Protein AF-A0A1E5WFL6-F1 (afdb_monomer_lite)

pLDDT: mean 76.33, std 10.79, range [49.62, 90.25]

Structure (mmCIF, N/CA/C/O backbone):
data_AF-A0A1E5WFL6-F1
#
_entry.id   AF-A0A1E5WFL6-F1
#
loop_
_atom_site.group_PDB
_atom_site.id
_atom_site.type_symbol
_atom_site.label_atom_id
_atom_site.label_alt_id
_atom_site.label_comp_id
_atom_site.label_asym_id
_atom_site.label_entity_id
_atom_site.label_seq_id
_atom_site.pdbx_PDB_ins_code
_atom_site.Cartn_x
_atom_site.Cartn_y
_atom_site.Cartn_z
_atom_site.occupancy
_atom_site.B_iso_or_equiv
_atom_site.auth_seq_id
_atom_site.auth_comp_id
_atom_site.auth_asym_id
_atom_site.auth_atom_id
_atom_site.pdbx_PDB_model_num
ATOM 1 N N . LEU A 1 1 ? -20.228 15.737 19.587 1.00 49.62 1 LEU A N 1
ATOM 2 C CA . LEU A 1 1 ? -18.876 15.593 20.196 1.00 49.62 1 LEU A CA 1
ATOM 3 C C . LEU A 1 1 ? -18.036 14.754 19.227 1.00 49.62 1 LEU A C 1
ATOM 5 O O . LEU A 1 1 ? -18.656 13.950 18.554 1.00 49.62 1 LEU A O 1
ATOM 9 N N . PRO A 1 2 ? -16.721 15.000 19.073 1.00 57.25 2 PRO A N 1
ATOM 10 C CA . PRO A 1 2 ? -15.866 14.977 17.851 1.00 57.25 2 PRO A CA 1
ATOM 11 C C . PRO A 1 2 ? -15.739 13.656 17.057 1.00 57.25 2 PRO A C 1
ATOM 13 O O . PRO A 1 2 ? -14.758 13.415 16.368 1.00 57.25 2 PRO A O 1
ATOM 16 N N . GLU A 1 3 ? -16.718 12.776 17.143 1.00 55.34 3 GLU A N 1
ATOM 17 C CA . GLU A 1 3 ? -16.710 11.436 16.590 1.00 55.34 3 GLU A CA 1
ATOM 18 C C . GLU A 1 3 ? -17.356 11.378 15.197 1.00 55.34 3 GLU A C 1
ATOM 20 O O . GLU A 1 3 ? -16.929 10.579 14.368 1.00 55.34 3 GLU A O 1
ATOM 25 N N . ASP A 1 4 ? -18.322 12.243 14.881 1.00 66.31 4 ASP A N 1
ATOM 26 C CA . ASP A 1 4 ? -18.971 12.277 13.554 1.00 66.31 4 ASP A CA 1
ATOM 27 C C . ASP A 1 4 ? -18.045 12.777 12.434 1.00 66.31 4 ASP A C 1
ATOM 29 O O . ASP A 1 4 ? -18.253 12.468 11.265 1.00 66.31 4 ASP A O 1
ATOM 33 N N . ILE A 1 5 ? -16.959 13.472 12.789 1.00 73.69 5 ILE A N 1
ATOM 34 C CA . ILE A 1 5 ? -15.914 13.896 11.841 1.00 73.69 5 ILE A CA 1
ATOM 35 C C . ILE A 1 5 ? -14.980 12.753 11.421 1.00 73.69 5 ILE A C 1
ATOM 37 O O . ILE A 1 5 ? -14.179 12.932 10.508 1.00 73.69 5 ILE A O 1
ATOM 41 N N . LEU A 1 6 ? -15.054 11.588 12.075 1.00 73.38 6 LEU A N 1
ATOM 42 C CA . LEU A 1 6 ? -14.193 10.446 11.760 1.00 73.38 6 LEU A CA 1
ATOM 43 C C . LEU A 1 6 ? -14.738 9.597 10.615 1.00 73.38 6 LEU A C 1
ATOM 45 O O . LEU A 1 6 ? -13.961 9.113 9.801 1.00 73.38 6 LEU A O 1
ATOM 49 N N . ALA A 1 7 ? -16.058 9.427 10.533 1.00 72.38 7 ALA A N 1
ATOM 50 C CA . ALA A 1 7 ? -16.699 8.581 9.525 1.00 72.38 7 ALA A CA 1
ATOM 51 C C . ALA A 1 7 ? -16.361 8.946 8.058 1.00 72.38 7 ALA A C 1
ATOM 53 O O . ALA A 1 7 ? -16.234 8.025 7.254 1.00 72.38 7 ALA A O 1
ATOM 54 N N . PRO A 1 8 ? -16.162 10.230 7.6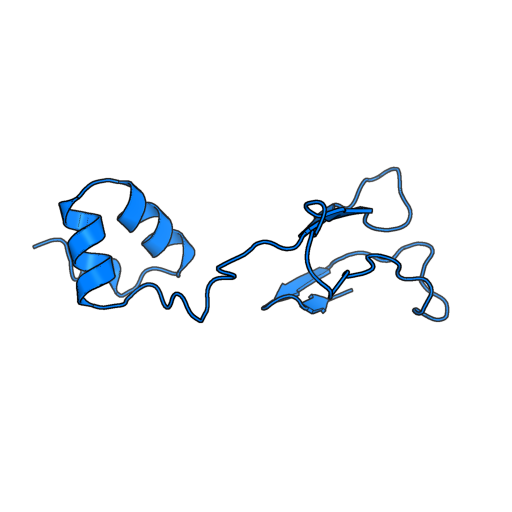88 1.00 81.81 8 PRO A N 1
ATOM 55 C CA . PRO A 1 8 ? -15.779 10.608 6.325 1.00 81.81 8 PRO A CA 1
ATOM 56 C C . PRO A 1 8 ? -14.297 10.382 5.989 1.00 81.81 8 PRO A C 1
ATOM 58 O O . PRO A 1 8 ? -13.902 10.558 4.837 1.00 81.81 8 PRO A O 1
ATOM 61 N N . LEU A 1 9 ? -13.440 10.074 6.968 1.00 79.19 9 LEU A N 1
ATOM 62 C CA . LEU A 1 9 ? -11.999 9.991 6.737 1.00 79.19 9 LEU A CA 1
ATOM 63 C C . LEU A 1 9 ? -11.630 8.729 5.951 1.00 79.19 9 LEU A C 1
ATOM 65 O O . LEU A 1 9 ? -12.085 7.626 6.247 1.00 79.19 9 LEU A O 1
ATOM 69 N N . ALA A 1 10 ? -10.701 8.880 5.004 1.00 81.75 10 ALA A N 1
ATOM 70 C CA . ALA A 1 10 ? -10.049 7.743 4.364 1.00 81.75 10 ALA A CA 1
ATOM 71 C C . ALA A 1 10 ? -9.355 6.844 5.415 1.00 81.75 10 ALA A C 1
ATOM 73 O O . ALA A 1 10 ? -8.937 7.349 6.466 1.00 81.75 10 ALA A O 1
ATOM 74 N N . PRO A 1 11 ? -9.119 5.545 5.132 1.00 81.25 11 PRO A N 1
ATOM 75 C CA . PRO A 1 11 ? -8.504 4.613 6.084 1.00 81.25 11 PRO A CA 1
ATOM 76 C C . PRO A 1 11 ? -7.200 5.128 6.708 1.00 81.25 11 PRO A C 1
ATOM 78 O O . PRO A 1 11 ? -6.964 4.968 7.902 1.00 81.25 11 PRO A O 1
ATOM 81 N N . ARG A 1 12 ? -6.371 5.838 5.934 1.00 80.00 12 ARG A N 1
ATOM 82 C CA . ARG A 1 12 ? -5.154 6.480 6.451 1.00 80.00 12 ARG A CA 1
ATOM 83 C C . ARG A 1 12 ? -5.454 7.552 7.507 1.00 80.00 12 ARG A C 1
ATOM 85 O O . ARG A 1 12 ? -4.778 7.596 8.529 1.00 80.00 12 ARG A O 1
ATOM 92 N N . GLY A 1 13 ? -6.460 8.396 7.283 1.00 83.19 13 GLY A N 1
ATOM 93 C CA . GLY A 1 13 ? -6.880 9.428 8.238 1.00 83.19 13 GLY A CA 1
ATOM 94 C C . GLY A 1 13 ? -7.430 8.826 9.530 1.00 83.19 13 GLY A C 1
ATOM 95 O O . GLY A 1 13 ? -7.084 9.280 10.618 1.00 83.19 13 GLY A O 1
ATOM 96 N N . LEU A 1 14 ? -8.194 7.738 9.421 1.00 85.69 14 LEU A N 1
ATOM 97 C CA . LEU A 1 14 ? -8.665 6.964 10.571 1.00 85.69 14 LEU A CA 1
ATOM 98 C C . LEU A 1 14 ? -7.514 6.317 11.360 1.00 85.69 14 LEU A C 1
ATOM 100 O O . LEU A 1 14 ? -7.542 6.308 12.591 1.00 85.69 14 LEU A O 1
ATOM 104 N N . ALA A 1 15 ? -6.480 5.808 10.679 1.00 82.94 15 ALA A N 1
ATOM 105 C CA . ALA A 1 15 ? -5.283 5.261 11.323 1.00 82.94 15 ALA A CA 1
ATOM 106 C C . ALA A 1 15 ? -4.507 6.334 12.101 1.00 82.94 15 ALA A C 1
ATOM 108 O O . ALA A 1 15 ? -4.096 6.092 13.237 1.00 82.94 15 ALA A O 1
ATOM 109 N N . VAL A 1 16 ? -4.373 7.535 11.528 1.00 83.00 16 VAL A N 1
ATOM 110 C CA . VAL A 1 16 ? -3.770 8.689 12.211 1.00 83.00 16 VAL A CA 1
ATOM 111 C C . VAL A 1 16 ? -4.601 9.078 13.435 1.00 83.00 16 VAL A C 1
ATOM 113 O O . VAL A 1 16 ? -4.058 9.133 14.534 1.00 83.00 16 VAL A O 1
ATOM 116 N N . ALA A 1 17 ? -5.918 9.246 13.286 1.00 85.12 17 ALA A N 1
ATOM 117 C CA . ALA A 1 17 ? -6.856 9.517 14.380 1.00 85.12 17 ALA A CA 1
ATOM 118 C C . ALA A 1 17 ? -6.729 8.508 15.541 1.00 85.12 17 ALA A C 1
ATOM 120 O O . ALA A 1 17 ? -6.629 8.899 16.706 1.00 85.12 17 ALA A O 1
ATOM 121 N N . ARG A 1 18 ? -6.650 7.207 15.230 1.00 86.62 18 ARG A N 1
ATOM 122 C CA . ARG A 1 18 ? -6.477 6.118 16.210 1.00 86.62 18 ARG A CA 1
ATOM 123 C C . ARG A 1 18 ? -5.149 6.191 16.986 1.00 86.62 18 ARG A C 1
ATOM 125 O O . ARG A 1 18 ? -5.038 5.639 18.089 1.00 86.62 18 ARG A O 1
ATOM 132 N N . ALA A 1 19 ? -4.132 6.845 16.430 1.00 86.25 19 ALA A N 1
ATOM 133 C CA . ALA A 1 19 ? -2.821 7.003 17.054 1.00 86.25 19 ALA A CA 1
ATOM 134 C C . ALA A 1 19 ? -2.731 8.220 17.997 1.00 86.25 19 ALA A C 1
ATOM 136 O O . ALA A 1 19 ? -1.883 8.204 18.885 1.00 86.25 19 ALA A O 1
ATOM 137 N N . VAL A 1 20 ? -3.613 9.222 17.863 1.00 90.25 20 VAL A N 1
ATOM 138 C CA . VAL A 1 20 ? -3.527 10.501 18.600 1.00 90.25 20 VAL A CA 1
ATOM 139 C C . VAL A 1 20 ? -3.726 10.332 20.108 1.00 90.25 20 VAL A C 1
ATOM 141 O O . VAL A 1 20 ? -2.866 10.714 20.897 1.00 90.25 20 VAL A O 1
ATOM 144 N N . CYS A 1 21 ? -4.868 9.787 20.539 1.00 90.06 21 CYS A N 1
ATOM 145 C CA . CYS A 1 21 ? -5.165 9.612 21.963 1.00 90.06 21 CYS A CA 1
ATOM 146 C C . CYS A 1 21 ? -6.142 8.455 22.223 1.00 90.06 21 CYS A C 1
ATOM 148 O O . CYS A 1 21 ? -6.736 7.894 21.299 1.00 90.06 21 CYS A O 1
ATOM 150 N N . ARG A 1 22 ? -6.320 8.087 23.503 1.00 90.25 22 ARG A N 1
ATOM 151 C CA . ARG A 1 22 ? -7.189 6.962 23.898 1.00 90.25 22 ARG A CA 1
ATOM 152 C C . ARG A 1 22 ? -8.647 7.171 23.494 1.00 90.25 22 ARG A C 1
ATOM 154 O O . ARG A 1 22 ? -9.267 6.221 23.034 1.00 90.25 22 ARG A O 1
ATOM 161 N N . SER A 1 23 ? -9.170 8.389 23.627 1.00 89.31 23 SER A N 1
ATOM 162 C CA . SER A 1 23 ? -10.566 8.693 23.289 1.00 89.31 23 SER A CA 1
ATOM 163 C C . SER A 1 23 ? -10.834 8.506 21.794 1.00 89.31 23 SER A C 1
ATOM 165 O O . SER A 1 23 ? -11.797 7.852 21.413 1.00 89.31 23 SER A O 1
ATOM 167 N N . TRP A 1 24 ? -9.927 8.988 20.939 1.00 87.44 24 TRP A N 1
ATOM 168 C CA . TRP A 1 24 ? -10.042 8.828 19.487 1.00 87.44 24 TRP A CA 1
ATOM 169 C C . TRP A 1 24 ? -9.865 7.372 19.054 1.00 87.44 24 TRP A C 1
ATOM 171 O O . TRP A 1 24 ? -10.609 6.882 18.207 1.00 87.44 24 TRP A O 1
ATOM 181 N N . ARG A 1 25 ? -8.938 6.641 19.684 1.00 88.06 25 ARG A N 1
ATOM 182 C CA . ARG A 1 25 ? -8.804 5.193 19.485 1.00 88.06 25 ARG A CA 1
ATOM 183 C C . ARG A 1 25 ? -10.096 4.449 19.807 1.00 88.06 25 ARG A C 1
ATOM 185 O O . ARG A 1 25 ? -10.532 3.643 18.994 1.00 88.06 25 ARG A O 1
ATOM 192 N N . ALA A 1 26 ? -10.714 4.746 20.949 1.00 90.19 26 ALA A N 1
ATOM 193 C CA . ALA A 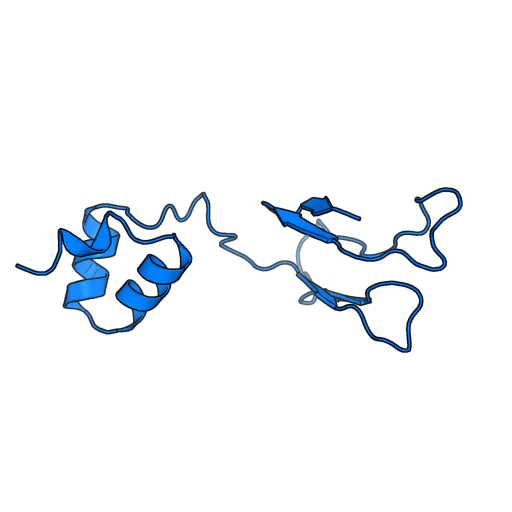1 26 ? -11.969 4.122 21.356 1.00 90.19 26 ALA A CA 1
ATOM 194 C C . ALA A 1 26 ? -13.101 4.400 20.353 1.00 90.19 26 ALA A C 1
ATOM 196 O O . ALA A 1 26 ? -13.824 3.474 20.002 1.00 90.19 26 ALA A O 1
ATOM 197 N N . ALA A 1 27 ? -13.207 5.629 19.837 1.00 89.44 27 ALA A N 1
ATOM 198 C CA . ALA A 1 27 ? -14.214 6.007 18.841 1.00 89.44 27 ALA A CA 1
ATOM 199 C C . ALA A 1 27 ? -14.033 5.304 17.480 1.00 89.44 27 ALA A C 1
ATOM 201 O O . ALA A 1 27 ? -15.014 4.969 16.809 1.00 89.44 27 ALA A O 1
ATOM 202 N N . VAL A 1 28 ? -12.782 5.084 17.057 1.00 86.69 28 VAL A N 1
ATOM 203 C CA . VAL A 1 28 ? -12.454 4.332 15.831 1.00 86.69 28 VAL A CA 1
ATOM 204 C C . VAL A 1 28 ? -12.743 2.839 16.010 1.00 86.69 28 VAL A C 1
ATOM 206 O O . VAL A 1 28 ? -13.309 2.213 15.110 1.00 86.69 28 VAL A O 1
ATOM 209 N N . ASP A 1 29 ? -12.387 2.278 17.167 1.00 86.38 29 ASP A N 1
ATOM 210 C CA . ASP A 1 29 ? -12.484 0.843 17.452 1.00 86.38 29 ASP A CA 1
ATOM 211 C C . ASP A 1 29 ? -13.925 0.395 17.725 1.00 86.38 29 ASP A C 1
ATOM 213 O O . ASP A 1 29 ? -14.354 -0.632 17.194 1.00 86.38 29 ASP A O 1
ATOM 217 N N . SER A 1 30 ? -14.700 1.179 18.483 1.00 87.88 30 SER A N 1
ATOM 218 C CA . SER A 1 30 ? -16.100 0.874 18.822 1.00 87.88 30 SER A CA 1
ATOM 219 C C . SER A 1 30 ? -16.987 0.761 17.584 1.00 87.88 30 SER A C 1
ATOM 221 O O . SER A 1 30 ? -17.870 -0.093 17.517 1.00 87.88 30 SER A O 1
ATOM 223 N N . ARG A 1 31 ? -16.712 1.589 16.574 1.00 83.56 31 ARG A N 1
ATOM 224 C CA . ARG A 1 31 ? -17.457 1.638 15.312 1.00 83.56 31 ARG A CA 1
ATOM 225 C C . ARG A 1 31 ? -16.787 0.864 14.182 1.00 83.56 31 ARG A C 1
ATOM 227 O O . ARG A 1 31 ? -17.278 0.904 13.058 1.00 83.56 31 ARG A O 1
ATOM 234 N N . ARG A 1 32 ? -15.685 0.157 14.469 1.00 82.00 32 ARG A N 1
ATOM 235 C CA . ARG A 1 32 ? -14.911 -0.629 13.490 1.00 82.00 32 ARG A CA 1
ATOM 236 C C . ARG A 1 32 ? -14.607 0.166 12.211 1.00 82.00 32 ARG A C 1
ATOM 238 O O . ARG A 1 32 ? -14.636 -0.385 11.113 1.00 82.00 32 ARG A O 1
ATOM 245 N N . LEU A 1 33 ? -14.327 1.468 12.358 1.00 83.31 33 LEU A N 1
ATOM 246 C CA . LEU A 1 33 ? -14.132 2.380 11.220 1.00 83.31 33 LEU A CA 1
ATOM 247 C C . LEU A 1 33 ? -12.881 2.002 10.420 1.00 83.31 33 LEU A C 1
ATOM 249 O O . LEU A 1 33 ? -12.844 2.131 9.201 1.00 83.31 33 LEU A O 1
ATOM 253 N N . LEU A 1 34 ? -11.866 1.478 11.109 1.00 77.88 34 LEU A N 1
ATOM 254 C CA . LEU A 1 34 ? -10.773 0.761 10.473 1.00 77.88 34 LEU A CA 1
ATOM 255 C C . LEU A 1 34 ? -11.138 -0.710 10.369 1.00 77.88 34 LEU A C 1
ATOM 257 O O . LEU A 1 34 ? -11.034 -1.465 11.338 1.00 77.88 34 LEU A O 1
ATOM 261 N N . ARG A 1 35 ? -11.511 -1.113 9.161 1.00 70.94 35 ARG A N 1
ATOM 262 C CA . ARG A 1 35 ? -11.545 -2.516 8.780 1.00 70.94 35 ARG A CA 1
ATOM 263 C C . ARG A 1 35 ? -10.129 -3.074 8.779 1.00 70.94 35 ARG A C 1
ATOM 265 O O . ARG A 1 35 ? -9.360 -2.867 7.846 1.00 70.94 35 ARG A O 1
ATOM 272 N N . ALA A 1 36 ? -9.785 -3.751 9.869 1.00 60.19 36 ALA A N 1
ATOM 273 C CA . ALA A 1 36 ? -8.551 -4.516 10.012 1.00 60.19 36 ALA A CA 1
ATOM 274 C C . ALA A 1 36 ? -8.385 -5.551 8.884 1.00 60.19 36 ALA A C 1
ATOM 276 O O . ALA A 1 36 ? -7.267 -5.865 8.517 1.00 60.19 36 ALA A O 1
ATOM 277 N N . ASP A 1 37 ? -9.485 -6.027 8.304 1.00 57.00 37 ASP A N 1
ATOM 278 C CA . ASP A 1 37 ? -9.547 -6.890 7.121 1.00 57.00 37 ASP A CA 1
ATOM 279 C C . ASP A 1 37 ? -9.155 -6.193 5.806 1.00 57.00 37 ASP A C 1
ATOM 281 O O . ASP A 1 37 ? -8.767 -6.869 4.858 1.00 57.00 37 ASP A O 1
ATOM 285 N N . LEU A 1 38 ? -9.234 -4.859 5.738 1.00 57.59 38 LEU A N 1
ATOM 286 C CA . LEU A 1 38 ? -8.876 -4.066 4.551 1.00 57.59 38 LEU A CA 1
ATOM 287 C C . LEU A 1 38 ? -7.505 -3.392 4.660 1.00 57.59 38 LEU A C 1
ATOM 289 O O . LEU A 1 38 ? -6.974 -2.895 3.669 1.00 57.59 38 LEU A O 1
ATOM 293 N N . LEU A 1 39 ? -6.930 -3.348 5.859 1.00 59.50 39 LEU A N 1
ATOM 294 C CA . LEU A 1 39 ? -5.537 -2.973 6.037 1.00 59.50 39 LEU A CA 1
ATOM 295 C C . LEU A 1 39 ? -4.685 -4.238 5.919 1.00 59.50 39 LEU A C 1
ATOM 297 O O . LEU A 1 39 ? -5.042 -5.257 6.508 1.00 59.50 39 LEU A O 1
ATOM 301 N N . PRO A 1 40 ? -3.535 -4.207 5.230 1.00 57.19 40 PRO A N 1
ATOM 302 C CA . PRO A 1 40 ? -2.583 -5.298 5.344 1.00 57.19 40 PRO A CA 1
ATOM 303 C C . PRO A 1 40 ? -2.090 -5.354 6.800 1.00 57.19 40 PRO A C 1
ATOM 305 O O . PRO A 1 40 ? -1.208 -4.600 7.202 1.00 57.19 40 PRO A O 1
ATOM 308 N N . LEU A 1 41 ? -2.688 -6.240 7.609 1.00 60.25 41 LEU A N 1
ATOM 309 C CA . LEU A 1 41 ? -2.317 -6.495 9.011 1.00 60.25 41 LEU A CA 1
ATOM 310 C C . LEU A 1 41 ? -0.850 -6.912 9.155 1.00 60.25 41 LEU A C 1
ATOM 312 O O . LEU A 1 41 ? -0.251 -6.763 10.218 1.00 60.25 41 LEU A O 1
ATOM 316 N N . SER A 1 42 ? -0.267 -7.403 8.064 1.00 65.12 42 SER A N 1
ATOM 317 C CA . SER A 1 42 ? 1.153 -7.662 7.916 1.00 65.12 42 SER A CA 1
ATOM 318 C C . SER A 1 42 ? 1.653 -7.069 6.603 1.00 65.12 42 SER A C 1
ATOM 320 O O . SER A 1 42 ? 1.151 -7.415 5.534 1.00 65.12 42 SER A O 1
ATOM 322 N N . LEU A 1 43 ? 2.683 -6.230 6.678 1.00 70.62 43 LEU A N 1
ATOM 323 C CA . LEU A 1 43 ? 3.462 -5.830 5.514 1.00 70.62 43 LEU A CA 1
ATOM 324 C C . LEU A 1 43 ? 4.482 -6.935 5.215 1.00 70.62 43 LEU A C 1
ATOM 326 O O . LEU A 1 43 ? 5.456 -7.104 5.949 1.00 70.62 43 LEU A O 1
ATOM 330 N N . THR A 1 44 ? 4.241 -7.714 4.165 1.00 75.88 44 THR A N 1
ATOM 331 C CA . THR A 1 44 ? 5.137 -8.797 3.728 1.00 75.88 44 THR A CA 1
ATOM 332 C C . THR A 1 44 ? 6.355 -8.276 2.969 1.00 75.88 44 THR A C 1
ATOM 334 O O . THR A 1 44 ? 7.422 -8.884 3.050 1.00 75.88 44 THR A O 1
ATOM 337 N N . GLY A 1 45 ? 6.236 -7.122 2.312 1.00 82.88 45 GLY A N 1
ATOM 338 C CA . GLY A 1 45 ? 7.350 -6.435 1.672 1.00 82.88 45 GLY A CA 1
ATOM 339 C C . GLY A 1 45 ? 6.937 -5.143 0.973 1.00 82.88 45 GLY A C 1
ATOM 340 O O . GLY A 1 45 ? 5.762 -4.778 0.964 1.00 82.88 45 GLY A O 1
ATOM 341 N N . ILE A 1 46 ? 7.926 -4.453 0.417 1.00 86.62 46 IL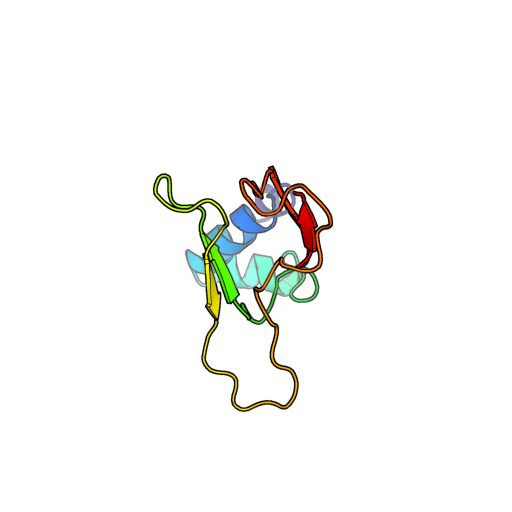E A N 1
ATOM 342 C CA . ILE A 1 46 ? 7.806 -3.185 -0.304 1.00 86.62 46 ILE A CA 1
ATOM 343 C C . ILE A 1 46 ? 8.612 -3.250 -1.600 1.00 86.62 46 ILE A C 1
ATOM 345 O O . ILE A 1 46 ? 9.661 -3.890 -1.645 1.00 86.62 46 ILE A O 1
ATOM 349 N N . PHE A 1 47 ? 8.130 -2.566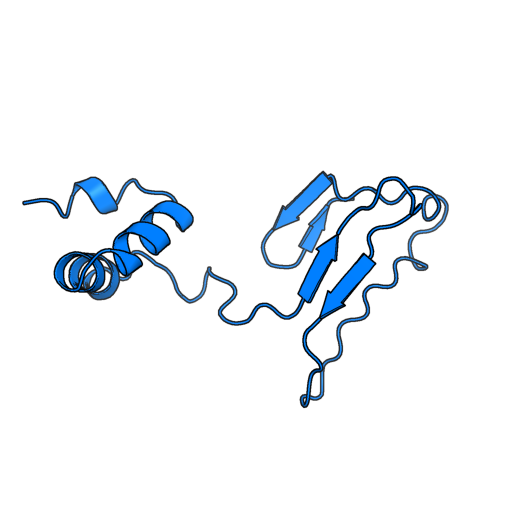 -2.634 1.00 88.19 47 PHE A N 1
ATOM 350 C CA . PHE A 1 47 ? 8.858 -2.340 -3.880 1.00 88.19 47 PHE A CA 1
ATOM 351 C C . PHE A 1 47 ? 9.340 -0.892 -3.914 1.00 88.19 47 PHE A C 1
ATOM 353 O O . PHE A 1 47 ? 8.564 0.017 -3.614 1.00 88.19 47 PHE A O 1
ATOM 360 N N . ILE A 1 48 ? 10.610 -0.685 -4.250 1.00 85.94 48 ILE A N 1
ATOM 361 C CA . ILE A 1 48 ? 11.217 0.643 -4.367 1.00 85.94 48 ILE A CA 1
ATOM 362 C C . ILE A 1 48 ? 11.835 0.772 -5.754 1.00 85.94 48 ILE A C 1
ATOM 364 O O . ILE A 1 48 ? 12.719 -0.004 -6.110 1.00 85.94 48 ILE A O 1
ATOM 368 N N . SER A 1 49 ? 11.387 1.766 -6.514 1.00 84.69 49 SER A N 1
ATOM 369 C CA . SER A 1 49 ? 12.016 2.150 -7.777 1.00 84.69 49 SER A CA 1
ATOM 370 C C . SER A 1 49 ? 13.199 3.070 -7.494 1.00 84.69 49 SER A C 1
ATOM 372 O O . SER A 1 49 ? 13.050 4.063 -6.782 1.00 84.69 49 SER A O 1
ATOM 374 N N . PHE A 1 50 ? 14.365 2.738 -8.041 1.00 82.06 50 PHE A N 1
ATOM 375 C CA . PHE A 1 50 ? 15.551 3.589 -7.996 1.00 82.06 50 PHE A CA 1
ATOM 376 C C . PHE A 1 50 ? 15.858 4.079 -9.405 1.00 82.06 50 PHE A C 1
ATOM 378 O O . PHE A 1 50 ? 15.818 3.285 -10.335 1.00 82.06 50 PHE A O 1
ATOM 385 N N . ASP A 1 51 ? 16.256 5.342 -9.550 1.00 78.12 51 ASP A N 1
ATOM 386 C CA . ASP A 1 51 ? 16.612 5.920 -10.857 1.00 78.12 51 ASP A CA 1
ATOM 387 C C . ASP A 1 51 ? 17.795 5.203 -11.531 1.00 78.12 51 ASP A C 1
ATOM 389 O O . ASP A 1 51 ? 17.996 5.304 -12.736 1.00 78.12 51 ASP A O 1
ATOM 393 N N . THR A 1 52 ? 18.598 4.479 -10.747 1.00 79.50 52 THR A N 1
ATOM 394 C CA . THR A 1 52 ? 19.761 3.714 -11.214 1.00 79.50 52 THR A CA 1
ATOM 395 C C . THR A 1 52 ? 19.449 2.253 -11.529 1.00 79.50 52 THR A C 1
ATOM 397 O O . THR A 1 52 ? 20.368 1.516 -11.879 1.00 79.50 52 THR A O 1
ATOM 400 N N . HIS A 1 53 ? 18.204 1.807 -11.338 1.00 73.19 53 HIS A N 1
ATOM 401 C CA . HIS A 1 53 ? 17.791 0.430 -11.586 1.00 73.19 53 HIS A CA 1
ATOM 402 C C . HIS A 1 53 ? 16.624 0.371 -12.570 1.00 73.19 53 HIS A C 1
ATOM 404 O O . HIS A 1 53 ? 15.574 0.968 -12.366 1.00 73.19 53 HIS A O 1
ATOM 410 N N . ASP A 1 54 ? 16.796 -0.486 -13.567 1.00 75.00 54 ASP A N 1
ATOM 411 C CA . ASP A 1 54 ? 15.836 -0.825 -14.621 1.00 75.00 54 ASP A CA 1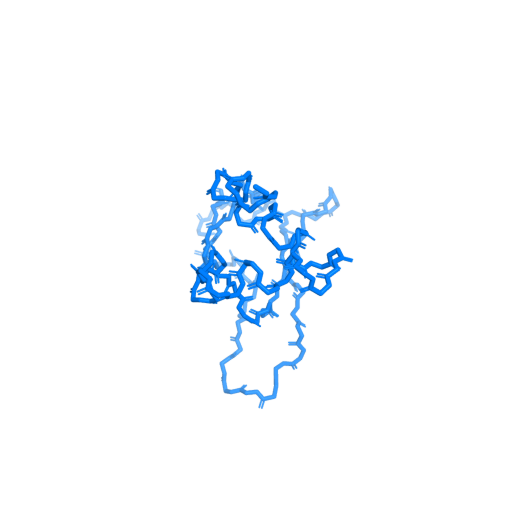
ATOM 412 C C . ASP A 1 54 ? 14.537 -1.479 -14.103 1.00 75.00 54 ASP A C 1
ATOM 414 O O . ASP A 1 54 ? 13.525 -1.572 -14.799 1.00 75.00 54 ASP A O 1
ATOM 418 N N . SER A 1 55 ? 14.537 -1.943 -12.849 1.00 77.38 55 SER A N 1
ATOM 419 C CA . SER A 1 55 ? 13.372 -2.543 -12.199 1.00 77.38 55 SER A CA 1
ATOM 420 C C . SER A 1 55 ? 13.324 -2.234 -10.697 1.00 77.38 55 SER A C 1
ATOM 422 O O . SER A 1 55 ? 14.366 -2.027 -10.064 1.00 77.38 55 SER A O 1
ATOM 424 N N . PRO A 1 56 ? 12.123 -2.204 -10.092 1.00 82.81 56 PRO A N 1
ATOM 425 C CA . PRO A 1 56 ? 11.946 -1.949 -8.676 1.00 82.81 56 PRO A CA 1
ATOM 426 C C . PRO A 1 56 ? 12.549 -3.074 -7.842 1.00 82.81 56 PRO A C 1
ATOM 428 O O . PRO A 1 56 ? 12.356 -4.264 -8.099 1.00 82.81 56 PRO A O 1
ATOM 431 N N . VAL A 1 57 ? 13.225 -2.686 -6.770 1.00 86.25 57 VAL A N 1
ATOM 432 C CA . VAL A 1 57 ? 13.823 -3.615 -5.820 1.00 86.25 57 VAL A CA 1
ATOM 433 C C . VAL A 1 57 ? 12.788 -3.992 -4.768 1.00 86.25 57 VAL A C 1
ATOM 435 O O . VAL A 1 57 ? 12.180 -3.129 -4.131 1.00 86.25 57 VAL A O 1
ATOM 438 N N . TYR A 1 58 ? 12.608 -5.296 -4.564 1.00 87.31 58 TYR A N 1
ATOM 439 C CA . TYR A 1 58 ? 11.723 -5.833 -3.539 1.00 87.31 58 TYR A CA 1
ATOM 440 C C . TYR A 1 58 ? 12.465 -6.072 -2.220 1.00 87.31 58 TYR A C 1
ATOM 442 O O . TYR A 1 58 ? 13.391 -6.882 -2.152 1.00 87.31 58 TYR A O 1
ATOM 450 N N . PHE A 1 59 ? 12.007 -5.419 -1.154 1.00 85.56 59 PHE A N 1
ATOM 451 C CA . PHE A 1 59 ? 12.474 -5.633 0.212 1.00 85.56 59 PHE A CA 1
ATOM 452 C C . PHE A 1 59 ? 11.379 -6.304 1.030 1.00 85.56 59 PHE A C 1
ATOM 454 O O . PHE A 1 59 ? 10.263 -5.803 1.125 1.00 85.56 59 PHE A O 1
ATOM 461 N N . SER A 1 60 ? 11.702 -7.413 1.682 1.00 83.69 60 SER A N 1
ATOM 462 C CA . SER A 1 60 ? 10.763 -8.140 2.536 1.00 83.69 60 SER A CA 1
ATOM 463 C C . SER A 1 60 ? 11.387 -8.467 3.876 1.00 83.69 60 SER A C 1
ATOM 465 O O . SER A 1 60 ? 12.588 -8.731 3.962 1.00 83.69 60 SER A O 1
ATOM 467 N N . ARG A 1 61 ? 10.558 -8.541 4.919 1.00 77.06 61 ARG A N 1
ATOM 468 C CA . ARG A 1 61 ? 10.995 -9.120 6.190 1.00 77.06 61 ARG A CA 1
ATOM 469 C C . ARG A 1 61 ? 11.363 -10.594 5.951 1.00 77.06 61 ARG A C 1
ATOM 471 O O . ARG A 1 61 ? 10.599 -11.278 5.268 1.00 77.06 61 ARG A O 1
ATOM 478 N N . PRO A 1 62 ? 12.485 -11.104 6.495 1.00 68.69 62 PRO A N 1
ATOM 479 C CA . PRO A 1 62 ? 12.810 -12.524 6.413 1.00 68.69 62 PRO A CA 1
ATOM 480 C C . PRO A 1 62 ? 11.642 -13.336 6.981 1.00 68.69 62 PRO A C 1
ATOM 482 O O . PRO A 1 62 ? 11.338 -13.244 8.172 1.00 68.69 62 PRO A O 1
ATOM 485 N N . LEU A 1 63 ? 10.928 -14.058 6.118 1.00 64.12 63 LEU A N 1
ATOM 486 C CA . LEU A 1 63 ? 9.805 -14.886 6.536 1.00 64.12 63 LEU A CA 1
ATOM 487 C C . LEU A 1 63 ? 10.335 -16.182 7.153 1.00 64.12 63 LEU A C 1
ATOM 489 O O . LEU A 1 63 ? 11.100 -16.904 6.523 1.00 64.12 63 LEU A O 1
ATOM 493 N N . THR A 1 64 ? 9.876 -16.496 8.364 1.00 56.72 64 THR A N 1
ATOM 494 C CA . THR A 1 64 ? 10.008 -17.817 9.007 1.00 56.72 64 THR A CA 1
ATOM 495 C C . THR A 1 64 ? 8.869 -18.778 8.631 1.00 56.72 64 THR A C 1
ATOM 497 O O . THR A 1 64 ? 8.834 -19.902 9.119 1.00 56.72 64 THR A O 1
ATOM 500 N N . GLY A 1 65 ? 7.926 -18.343 7.785 1.00 62.38 65 GLY A N 1
ATOM 501 C CA . GLY A 1 65 ? 6.767 -19.123 7.335 1.00 62.38 65 GLY A CA 1
ATOM 502 C C . GLY A 1 65 ? 6.918 -19.707 5.919 1.00 62.38 65 GLY A C 1
ATOM 503 O O . GLY A 1 65 ? 7.834 -19.327 5.192 1.00 62.38 65 GLY A O 1
ATOM 504 N N . PRO A 1 66 ? 6.003 -20.605 5.501 1.00 57.69 66 PRO A N 1
ATOM 505 C CA . PRO A 1 66 ? 6.146 -21.410 4.282 1.00 57.69 66 PRO A CA 1
ATOM 506 C C . PRO A 1 66 ? 6.011 -20.623 2.968 1.00 57.69 66 PRO A C 1
ATOM 508 O O . PRO A 1 66 ? 6.489 -21.082 1.932 1.00 57.69 66 PRO A O 1
ATOM 511 N N . THR A 1 67 ? 5.387 -19.441 2.980 1.00 64.94 67 THR A N 1
ATOM 512 C CA . THR A 1 67 ? 5.081 -18.692 1.751 1.00 64.94 67 THR A CA 1
ATOM 513 C C . THR A 1 67 ? 6.069 -17.549 1.541 1.00 64.94 67 THR A C 1
ATOM 515 O O . THR A 1 67 ? 5.931 -16.472 2.119 1.00 64.94 67 THR A O 1
ATOM 518 N N . ARG A 1 68 ? 7.078 -17.767 0.694 1.00 70.94 68 ARG A N 1
ATOM 519 C CA . ARG A 1 68 ? 8.037 -16.728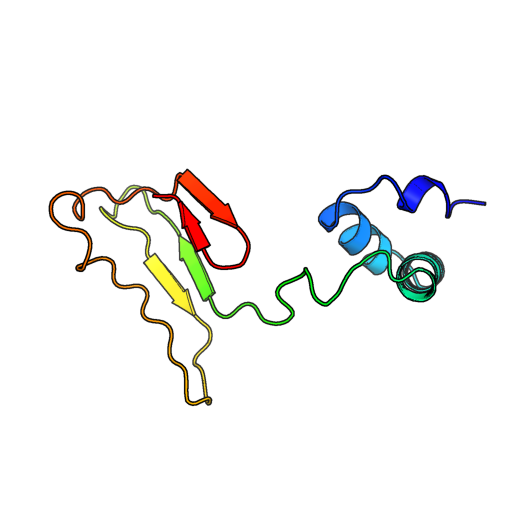 0.299 1.00 70.94 68 ARG A CA 1
ATOM 520 C C . ARG A 1 68 ? 7.555 -16.036 -0.975 1.00 70.94 68 ARG A C 1
ATOM 522 O O . ARG A 1 68 ? 7.450 -16.669 -2.020 1.00 70.94 68 ARG A O 1
ATOM 529 N N . VAL A 1 69 ? 7.286 -14.736 -0.893 1.00 76.94 69 VAL A N 1
ATOM 530 C CA . VAL A 1 69 ? 6.988 -13.912 -2.074 1.00 76.94 69 VAL A CA 1
ATOM 531 C C . VAL A 1 69 ? 8.304 -13.593 -2.784 1.00 76.94 69 VAL A C 1
ATOM 533 O O . VAL A 1 69 ? 9.233 -13.076 -2.161 1.00 76.94 69 VAL A O 1
ATOM 536 N N . SER A 1 70 ? 8.398 -13.928 -4.071 1.00 80.19 70 SER A N 1
ATOM 537 C CA . SER A 1 70 ? 9.509 -13.516 -4.932 1.00 80.19 70 SER A CA 1
ATOM 538 C C . SER A 1 70 ? 9.189 -12.161 -5.551 1.00 80.19 70 SER A C 1
ATOM 540 O O . SER A 1 70 ? 8.122 -11.995 -6.132 1.00 80.19 70 SER A O 1
ATOM 542 N N . GLY A 1 71 ? 10.117 -11.211 -5.453 1.00 80.19 71 GLY A N 1
ATOM 543 C CA . GLY A 1 71 ? 10.014 -9.911 -6.121 1.00 80.19 71 GLY A CA 1
ATOM 544 C C . GLY A 1 71 ? 10.575 -9.885 -7.544 1.00 80.19 71 GLY A C 1
ATOM 545 O O . GLY A 1 71 ? 10.736 -8.808 -8.101 1.00 80.19 71 GLY A O 1
ATOM 546 N N . ARG A 1 72 ? 10.941 -11.041 -8.118 1.00 80.44 72 ARG A N 1
ATOM 547 C CA . ARG A 1 72 ? 11.460 -11.112 -9.494 1.00 80.44 72 ARG A CA 1
ATOM 548 C C . ARG A 1 72 ? 10.346 -10.817 -10.496 1.00 80.44 72 ARG A C 1
ATOM 550 O O . ARG A 1 72 ? 9.239 -11.308 -10.320 1.00 80.44 72 ARG A O 1
ATOM 557 N N . MET A 1 73 ? 10.667 -10.079 -11.556 1.00 78.50 73 MET A N 1
ATOM 558 C CA . MET A 1 73 ? 9.750 -9.704 -12.645 1.00 78.50 73 MET A CA 1
ATOM 559 C C . MET A 1 73 ? 10.210 -10.220 -14.019 1.00 78.50 73 MET A C 1
ATOM 561 O O . MET A 1 73 ? 9.798 -9.727 -15.062 1.00 78.50 73 MET A O 1
ATOM 565 N N . ASP A 1 74 ? 11.020 -11.278 -14.025 1.00 76.19 74 ASP A N 1
ATOM 566 C CA . ASP A 1 74 ? 11.531 -11.961 -15.220 1.00 76.19 74 ASP A CA 1
ATOM 567 C C . ASP A 1 74 ? 10.456 -12.714 -16.025 1.00 76.19 74 ASP A C 1
ATOM 569 O O . ASP A 1 74 ? 10.692 -13.098 -17.168 1.00 76.19 74 ASP A O 1
ATOM 573 N N . TYR A 1 75 ? 9.258 -12.893 -15.461 1.00 76.06 75 TYR A N 1
ATOM 574 C CA . TYR A 1 75 ? 8.094 -13.433 -16.170 1.00 76.06 75 TYR A CA 1
ATOM 575 C C . TYR A 1 75 ? 7.439 -12.426 -17.131 1.00 76.06 75 TYR A C 1
ATOM 577 O O . TYR A 1 75 ? 6.610 -12.818 -17.957 1.00 76.06 75 TYR A O 1
ATOM 585 N N . LEU A 1 76 ? 7.783 -11.138 -17.047 1.00 75.94 76 LEU A N 1
ATOM 586 C CA . LEU A 1 76 ? 7.282 -10.115 -17.960 1.00 75.94 76 LEU A CA 1
ATOM 587 C C . LEU A 1 76 ? 8.029 -10.223 -19.296 1.00 75.94 76 LEU A C 1
ATOM 589 O O . LEU A 1 76 ? 9.161 -9.761 -19.442 1.00 75.94 76 LEU A O 1
ATOM 593 N N . ARG A 1 77 ? 7.402 -10.864 -20.290 1.00 61.72 77 ARG A N 1
ATOM 594 C CA . ARG A 1 77 ? 7.949 -10.968 -21.651 1.00 61.72 77 ARG A CA 1
ATOM 595 C C . ARG A 1 77 ? 8.090 -9.562 -22.253 1.00 61.72 77 ARG A C 1
ATOM 597 O O . ARG A 1 77 ? 7.084 -8.921 -22.524 1.00 61.72 77 ARG A O 1
ATOM 604 N N . SER A 1 78 ? 9.330 -9.153 -22.531 1.00 55.06 78 SER A N 1
ATOM 605 C CA . SER A 1 78 ? 9.735 -8.010 -23.377 1.00 55.06 78 SER A CA 1
ATOM 606 C C . SER A 1 78 ? 9.903 -6.617 -22.744 1.00 55.06 78 SER A C 1
ATOM 608 O O . SER A 1 78 ? 10.485 -5.772 -23.415 1.00 55.06 78 SER A O 1
ATOM 610 N N . SER A 1 79 ? 9.472 -6.341 -21.510 1.00 55.25 79 SER A N 1
ATOM 611 C CA . SER A 1 79 ? 9.567 -4.983 -20.914 1.00 55.25 79 SER A CA 1
ATOM 612 C C . SER A 1 79 ? 10.339 -4.915 -19.591 1.00 55.25 79 SER A C 1
ATOM 614 O O . SER A 1 79 ? 10.313 -3.896 -18.905 1.00 55.25 79 SER A O 1
ATOM 616 N N . ALA A 1 80 ? 11.023 -5.998 -19.212 1.00 53.94 80 ALA A N 1
ATOM 617 C CA . ALA A 1 80 ? 11.707 -6.118 -17.923 1.00 53.94 80 ALA A CA 1
ATOM 618 C C . ALA A 1 80 ? 12.895 -5.152 -17.736 1.00 53.94 80 ALA A C 1
ATOM 620 O O . ALA A 1 80 ? 13.360 -4.998 -16.612 1.00 53.94 80 ALA A O 1
ATOM 621 N N . GLU A 1 81 ? 13.359 -4.489 -18.800 1.00 56.62 81 GLU A N 1
ATOM 622 C CA . GLU A 1 81 ? 14.397 -3.452 -18.713 1.00 56.62 81 GLU A CA 1
ATOM 623 C C . GLU A 1 81 ? 13.868 -2.122 -18.150 1.00 56.62 81 GLU A C 1
ATOM 625 O O . GLU A 1 81 ? 14.658 -1.252 -17.823 1.00 56.62 81 GLU A O 1
ATOM 630 N N . THR A 1 82 ? 12.548 -1.924 -18.030 1.00 66.00 82 THR A N 1
ATOM 631 C CA . THR A 1 82 ? 11.972 -0.680 -17.478 1.00 66.00 82 THR A CA 1
ATOM 632 C C . THR A 1 82 ? 10.629 -0.924 -16.789 1.00 66.00 82 THR A C 1
ATOM 634 O O . THR A 1 82 ? 9.641 -0.229 -17.031 1.00 66.00 82 THR A O 1
ATOM 637 N N . ALA A 1 83 ? 10.535 -1.944 -15.935 1.00 73.06 83 ALA A N 1
ATOM 638 C CA . ALA A 1 83 ? 9.282 -2.198 -15.228 1.00 73.06 83 ALA A CA 1
ATOM 639 C C . ALA A 1 83 ? 9.030 -1.088 -14.191 1.00 73.06 83 ALA A C 1
ATOM 641 O O . ALA A 1 83 ? 9.607 -1.102 -13.111 1.00 73.06 83 ALA A O 1
ATOM 642 N N . ILE A 1 84 ? 8.173 -0.120 -14.508 1.00 78.00 84 ILE A N 1
ATOM 643 C CA . ILE A 1 84 ? 7.809 0.980 -13.608 1.00 78.00 84 ILE A CA 1
ATOM 644 C C . ILE A 1 84 ? 6.568 0.567 -12.823 1.00 78.00 84 ILE A C 1
ATOM 646 O O . ILE A 1 84 ? 5.637 0.034 -13.397 1.00 78.00 84 ILE A O 1
ATOM 650 N N . VAL A 1 85 ? 6.533 0.804 -11.510 1.00 83.81 85 VAL A N 1
ATOM 651 C CA . VAL A 1 85 ? 5.309 0.602 -10.718 1.00 83.81 85 VAL A CA 1
ATOM 652 C C . VAL A 1 85 ? 4.461 1.864 -10.803 1.00 83.81 85 VAL A C 1
ATOM 654 O O . VAL A 1 85 ? 4.736 2.854 -10.125 1.00 83.81 85 VAL A O 1
ATOM 657 N N . SER A 1 86 ? 3.412 1.818 -11.616 1.00 85.38 86 SER A N 1
ATOM 658 C CA . SER A 1 86 ? 2.444 2.907 -11.774 1.00 85.38 86 SER A CA 1
ATOM 659 C C . SER A 1 86 ? 1.467 3.013 -10.593 1.00 85.38 86 SER A C 1
ATOM 661 O O . SER A 1 86 ? 0.881 4.068 -10.346 1.00 85.38 86 SER A O 1
ATOM 663 N N . GLY A 1 87 ? 1.279 1.932 -9.832 1.00 84.19 87 GLY A N 1
ATOM 664 C CA . GLY A 1 87 ? 0.425 1.936 -8.646 1.00 84.19 87 GLY A CA 1
ATOM 665 C C . GLY A 1 87 ? 0.381 0.596 -7.922 1.00 84.19 87 GLY A C 1
ATOM 666 O O . GLY A 1 87 ? 0.966 -0.393 -8.356 1.00 84.19 87 GLY A O 1
ATOM 667 N N . HIS A 1 88 ? -0.336 0.550 -6.801 1.00 84.31 88 HIS A N 1
ATOM 668 C CA . HIS A 1 88 ? -0.556 -0.688 -6.060 1.00 84.31 88 HIS A CA 1
ATOM 669 C C . HIS A 1 88 ? -1.936 -0.709 -5.393 1.00 84.31 88 HIS A C 1
ATOM 671 O O . HIS A 1 88 ? -2.470 0.332 -5.007 1.00 84.31 88 HIS A O 1
ATOM 677 N N . CYS A 1 89 ? -2.508 -1.899 -5.209 1.00 79.44 89 CYS A N 1
ATOM 678 C CA . CYS A 1 89 ? -3.760 -2.091 -4.474 1.00 79.44 89 CYS A CA 1
ATOM 679 C C . CYS A 1 89 ? -3.845 -3.514 -3.907 1.00 79.44 89 CYS A C 1
ATOM 681 O O . CYS A 1 89 ? -3.646 -4.473 -4.642 1.00 79.44 89 CYS A O 1
ATOM 683 N N . ASN A 1 90 ? -4.142 -3.668 -2.609 1.00 73.88 90 ASN A N 1
ATOM 684 C CA . ASN A 1 90 ? -4.365 -4.971 -1.955 1.00 73.88 90 ASN A CA 1
ATOM 685 C C . ASN A 1 90 ? -3.271 -6.035 -2.217 1.00 73.88 90 ASN A C 1
ATOM 687 O O . ASN A 1 90 ? -3.567 -7.217 -2.351 1.00 73.88 90 ASN A O 1
ATOM 691 N N . GLY A 1 91 ? -2.002 -5.620 -2.307 1.00 78.56 91 GLY A N 1
ATOM 692 C CA . GLY A 1 91 ? -0.871 -6.516 -2.596 1.00 78.56 91 GLY A CA 1
ATOM 693 C C . GLY A 1 91 ? -0.636 -6.808 -4.083 1.00 78.56 91 GLY A C 1
ATOM 694 O O . GLY A 1 91 ? 0.293 -7.539 -4.412 1.00 78.56 91 GLY A O 1
ATOM 695 N N . LEU A 1 92 ? -1.435 -6.220 -4.975 1.00 83.12 92 LEU A N 1
ATOM 696 C CA . LEU A 1 92 ? -1.218 -6.220 -6.418 1.00 83.12 92 LEU A CA 1
ATOM 697 C C . LEU A 1 92 ? -0.452 -4.963 -6.834 1.00 83.12 92 LEU A C 1
ATOM 699 O O . LEU A 1 92 ? -0.675 -3.884 -6.278 1.00 83.12 92 LEU A O 1
ATOM 703 N N . LEU A 1 93 ? 0.417 -5.110 -7.831 1.00 83.81 93 LEU A N 1
ATOM 704 C CA . LEU A 1 93 ? 1.123 -4.009 -8.479 1.00 83.81 93 LEU A CA 1
ATOM 705 C C . LEU A 1 93 ? 0.525 -3.763 -9.860 1.00 83.81 93 LEU A C 1
ATOM 707 O O . LEU A 1 93 ? 0.240 -4.708 -10.594 1.00 83.81 93 LEU A O 1
ATOM 711 N N . LEU A 1 94 ? 0.370 -2.490 -10.199 1.00 85.12 94 LEU A N 1
ATOM 712 C CA . LEU A 1 94 ? 0.160 -2.037 -11.563 1.00 85.12 94 LEU A CA 1
ATOM 713 C C . LEU A 1 94 ? 1.520 -1.606 -12.109 1.00 85.12 94 LEU A C 1
ATOM 715 O O . LEU A 1 94 ? 2.175 -0.759 -11.496 1.00 85.12 94 LEU A O 1
ATOM 719 N N . LEU A 1 95 ? 1.922 -2.216 -13.220 1.00 82.00 95 LEU A N 1
ATOM 720 C CA . LEU A 1 95 ? 3.135 -1.881 -13.954 1.00 82.00 95 LEU A CA 1
ATOM 721 C C . LEU A 1 95 ? 2.768 -0.911 -15.077 1.00 82.00 95 LEU A C 1
ATOM 723 O O . LEU A 1 95 ? 1.920 -1.315 -15.902 1.00 82.00 95 LEU A O 1
#

InterPro domains:
  IPR036047 F-box-like domain superfamily [SSF81383] (3-39)

Sequence (95 aa):
LPEDILAPLAPRGLAVARAVCRSWRAAVDSRRLLRADLLPLSLTGIFISFDTHDSPVYFSRPLTGPTRVSGRMDYLRSSAETAIVSGHCNGLLLL

Secondary structure (DSSP, 8-state):
-TTTTTTTS-HHHHHHHHHH-HHHHHHHHHTT-S-TTTS-SS--EEEE--TT-SSPEEEE----SS-PPP---TTSTTTGGG----EEETTEEE-

Foldseek 3Di:
DCLVVLLPDDLVVLVVQLPPDPVSVCSCVVVVSPPPVQDPVDDQWDWADDPPAQGTDIDGDPDPDDDDDDPDPVVPPPRSSHDDFPDDGPHDTDD

Organism: NCBI:txid888268

Radius of gyration: 18.23 Å; chains: 1; bounding box: 39×37×47 Å